Protein AF-A0A5C5X589-F1 (afdb_monomer)

pLDDT: mean 82.68, std 15.34, range [38.03, 96.94]

Secondary structure (DSSP, 8-state):
--HHHHHHHHHHHHHHHHHHHHHHHHHHHHSPPPPPP-TTTSS-HHHHHHHHHHTT--S-HHHHHHHTT--HHHHHH-HHHHHHHHHHHHHHHHTS-------TT--GGG-

Structur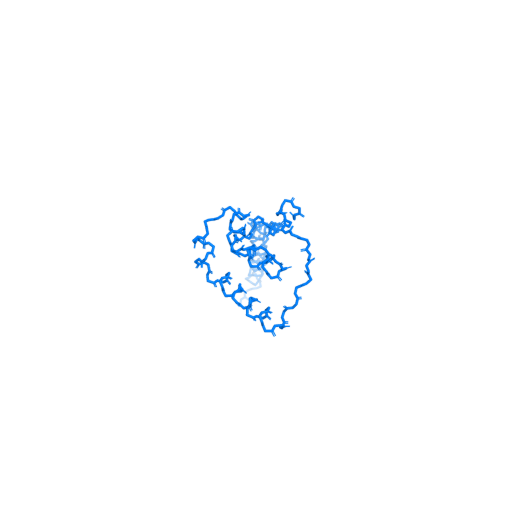e (mmCIF, N/CA/C/O backbone):
data_AF-A0A5C5X589-F1
#
_entry.id   AF-A0A5C5X589-F1
#
loop_
_atom_site.group_PDB
_atom_site.id
_atom_site.type_symbol
_atom_site.label_atom_id
_atom_site.label_alt_id
_atom_site.label_comp_id
_atom_site.label_asym_id
_atom_site.label_entity_id
_atom_site.label_seq_id
_atom_site.pdbx_PDB_ins_code
_atom_site.Cartn_x
_atom_site.Cartn_y
_atom_site.Cartn_z
_atom_site.occupancy
_atom_site.B_iso_or_equiv
_atom_site.auth_seq_id
_atom_site.auth_comp_id
_atom_site.auth_asym_id
_atom_site.auth_atom_id
_atom_site.pdbx_PDB_model_num
ATOM 1 N N . MET A 1 1 ? -45.805 -2.250 -53.288 1.00 59.19 1 MET A N 1
ATOM 2 C CA . MET A 1 1 ? -46.093 -1.512 -52.035 1.00 59.19 1 MET A CA 1
ATOM 3 C C . MET A 1 1 ? -46.700 -0.176 -52.398 1.00 59.19 1 MET A C 1
ATOM 5 O O . MET A 1 1 ? -46.231 0.415 -53.365 1.00 59.19 1 MET A O 1
ATOM 9 N N . SER A 1 2 ? -47.732 0.272 -51.682 1.00 78.44 2 SER A N 1
ATOM 10 C CA . SER A 1 2 ? -48.317 1.591 -51.933 1.00 78.44 2 SER A CA 1
ATOM 11 C C . SER A 1 2 ? -47.434 2.701 -51.332 1.00 78.44 2 SER A C 1
ATOM 13 O O . SER A 1 2 ? -46.702 2.443 -50.368 1.00 78.44 2 SER A O 1
ATOM 15 N N . PRO A 1 3 ? -47.493 3.931 -51.874 1.00 78.88 3 PRO A N 1
ATOM 16 C CA . PRO A 1 3 ? -46.794 5.093 -51.317 1.00 78.88 3 PRO A CA 1
ATOM 17 C C . PRO A 1 3 ? -47.172 5.369 -49.854 1.00 78.88 3 PRO A C 1
ATOM 19 O O . PRO A 1 3 ? -46.327 5.751 -49.048 1.00 78.88 3 PRO A O 1
ATOM 22 N N . GLU A 1 4 ? -48.426 5.099 -49.487 1.00 79.19 4 GLU A N 1
ATOM 23 C CA . GLU A 1 4 ? -48.924 5.224 -48.114 1.00 79.19 4 GLU A CA 1
ATOM 24 C C . GLU A 1 4 ? -48.232 4.238 -47.166 1.00 79.19 4 GLU A C 1
ATOM 26 O O . GLU A 1 4 ? -47.772 4.635 -46.098 1.00 79.19 4 GLU A O 1
ATOM 31 N N . SER A 1 5 ? -48.049 2.977 -47.581 1.00 79.31 5 SER A N 1
ATOM 32 C CA . SER A 1 5 ? -47.306 1.996 -46.779 1.00 79.31 5 SER A CA 1
ATOM 33 C C . SER A 1 5 ? -45.832 2.378 -46.599 1.00 79.31 5 SER A C 1
ATOM 35 O O . SER A 1 5 ? -45.254 2.089 -45.557 1.00 79.31 5 SER A O 1
ATOM 37 N N . GLN A 1 6 ? -45.210 3.036 -47.584 1.00 78.25 6 GLN A N 1
ATOM 38 C CA . GLN A 1 6 ? -43.831 3.528 -47.454 1.00 78.25 6 GLN A CA 1
ATOM 39 C C . GLN A 1 6 ? -43.731 4.727 -46.499 1.00 78.25 6 GLN A C 1
ATOM 41 O O . GLN A 1 6 ? -42.793 4.798 -45.705 1.00 78.25 6 GLN A O 1
ATOM 46 N N . SER A 1 7 ? -44.709 5.637 -46.531 1.00 86.31 7 SER A N 1
ATOM 47 C CA . SER A 1 7 ? -44.763 6.784 -45.617 1.00 86.31 7 SER A CA 1
ATOM 48 C C . SER A 1 7 ? -44.952 6.350 -44.161 1.00 86.31 7 SER A C 1
ATOM 50 O O . SER A 1 7 ? -44.238 6.834 -43.283 1.00 86.31 7 SER A O 1
ATOM 52 N N . GLU A 1 8 ? -45.844 5.392 -43.899 1.00 89.06 8 GLU A N 1
ATOM 53 C CA . GLU A 1 8 ? -46.066 4.863 -42.548 1.00 89.06 8 GLU A CA 1
ATOM 54 C C . GLU A 1 8 ? -44.827 4.142 -41.997 1.00 89.06 8 GLU A C 1
ATOM 56 O O . GLU A 1 8 ? -44.425 4.385 -40.859 1.00 89.06 8 GLU A O 1
ATOM 61 N N . LEU A 1 9 ? -44.140 3.337 -42.816 1.00 87.56 9 LEU A N 1
ATOM 62 C CA . LEU A 1 9 ? -42.880 2.703 -42.413 1.00 87.56 9 LEU A CA 1
ATOM 63 C C . LEU A 1 9 ? -41.781 3.728 -42.109 1.00 87.56 9 LEU A C 1
ATOM 65 O O . LEU A 1 9 ? -41.026 3.552 -41.152 1.00 87.56 9 LEU A O 1
ATOM 69 N N . SER A 1 10 ? -41.715 4.821 -42.874 1.00 88.12 10 SER A N 1
ATOM 70 C CA . SER A 1 10 ? -40.758 5.899 -42.616 1.00 88.12 10 SER A CA 1
ATOM 71 C C . SER A 1 10 ? -41.021 6.588 -41.275 1.00 88.12 10 SER A C 1
ATOM 73 O O . SER A 1 10 ? -40.074 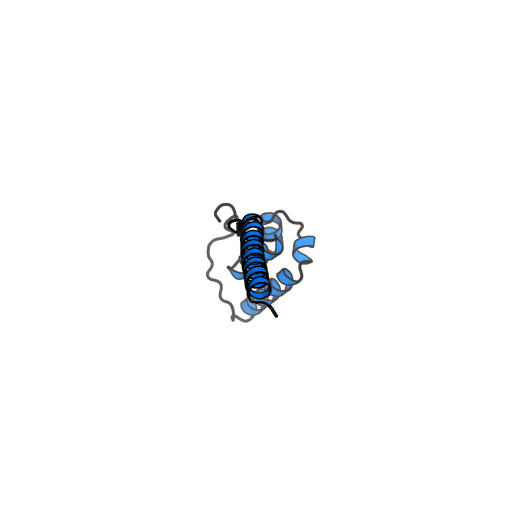6.850 -40.534 1.00 88.12 10 SER A O 1
ATOM 75 N N . LYS A 1 11 ? -42.289 6.844 -40.928 1.00 91.25 11 LYS A N 1
ATOM 76 C CA . LYS A 1 11 ? -42.662 7.426 -39.627 1.00 91.25 11 LYS A CA 1
ATOM 77 C C . LYS A 1 11 ? -42.342 6.481 -38.470 1.00 91.25 11 LYS A C 1
ATOM 79 O O . LYS A 1 11 ? -41.852 6.920 -37.432 1.00 91.25 11 LYS A O 1
ATOM 84 N N . ILE A 1 12 ? -42.600 5.183 -38.642 1.00 92.25 12 ILE A N 1
ATOM 85 C CA . ILE A 1 12 ? -42.274 4.162 -37.637 1.00 92.25 12 ILE A CA 1
ATOM 86 C C . ILE A 1 12 ? -40.763 4.122 -37.396 1.00 92.25 12 ILE A C 1
ATOM 88 O O . ILE A 1 12 ? -40.333 4.142 -36.245 1.00 92.25 12 ILE A O 1
ATOM 92 N N . SER A 1 13 ? -39.961 4.126 -38.463 1.00 91.19 13 S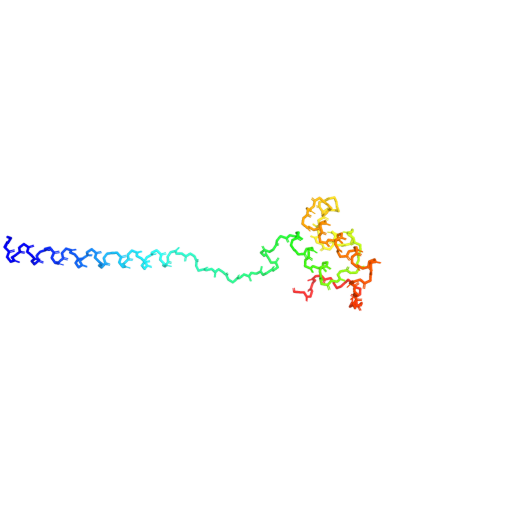ER A N 1
ATOM 93 C CA . SER A 1 13 ? -38.500 4.155 -38.352 1.00 91.19 13 SER A CA 1
ATOM 94 C C . SER A 1 13 ? -38.012 5.391 -37.600 1.00 91.19 13 SER A C 1
ATOM 96 O O . SER A 1 13 ? -37.168 5.275 -36.716 1.00 91.19 13 SER A O 1
ATOM 98 N N . GLU A 1 14 ? -38.556 6.566 -37.915 1.00 92.81 14 GLU A N 1
ATOM 99 C CA . GLU A 1 14 ? -38.169 7.813 -37.255 1.00 92.81 14 GLU A CA 1
ATOM 100 C C . GLU A 1 14 ? -38.525 7.805 -35.760 1.00 92.81 14 GLU A C 1
ATOM 102 O O . GLU A 1 14 ? -37.717 8.198 -34.916 1.00 92.81 14 GLU A O 1
ATOM 107 N N . ASN A 1 15 ? -39.709 7.298 -35.412 1.00 93.75 15 ASN A N 1
ATOM 108 C CA . ASN A 1 15 ? -40.138 7.175 -34.022 1.00 93.75 15 ASN A CA 1
ATOM 109 C C . ASN A 1 15 ? -39.272 6.188 -33.230 1.00 93.75 15 ASN A C 1
ATOM 111 O O . ASN A 1 15 ? -38.944 6.461 -32.076 1.00 93.75 15 ASN A O 1
ATOM 115 N N . LEU A 1 16 ? -38.865 5.073 -33.844 1.00 93.94 16 LEU A N 1
ATOM 116 C CA . LEU A 1 16 ? -37.952 4.119 -33.216 1.00 93.94 16 LEU A CA 1
ATOM 117 C C . LEU A 1 16 ? -36.577 4.743 -32.968 1.00 93.94 16 LEU A C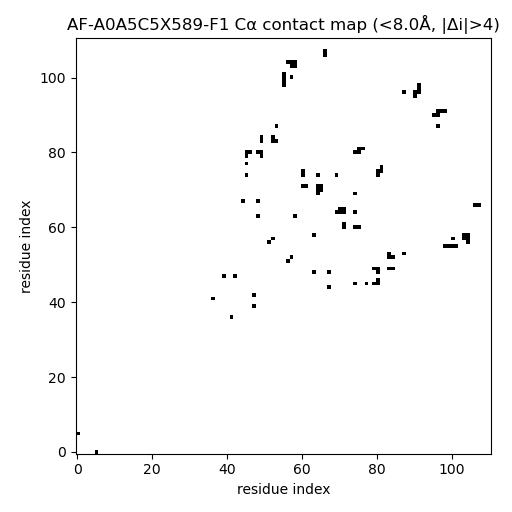 1
ATOM 119 O O . LEU A 1 16 ? -36.062 4.620 -31.862 1.00 93.94 16 LEU A O 1
ATOM 123 N N . SER A 1 17 ? -36.024 5.483 -33.935 1.00 93.00 17 SER A N 1
ATOM 124 C CA . SER A 1 17 ? -34.753 6.194 -33.744 1.00 93.00 17 SER A CA 1
ATOM 125 C C . SER A 1 17 ? -34.822 7.201 -32.595 1.00 93.00 17 SER A C 1
ATOM 127 O O . SER A 1 17 ? -33.928 7.237 -31.753 1.00 93.00 17 SER A O 1
ATOM 129 N N . ARG A 1 18 ? -35.910 7.979 -32.508 1.00 93.44 18 ARG A N 1
ATOM 130 C CA . ARG A 1 18 ? -36.117 8.934 -31.405 1.00 93.44 18 ARG A CA 1
ATOM 131 C C . ARG A 1 18 ? -36.211 8.235 -30.049 1.00 93.44 18 ARG A C 1
ATOM 133 O O . ARG A 1 18 ? -35.663 8.739 -29.071 1.00 93.44 18 ARG A O 1
ATOM 140 N N . LEU A 1 19 ? -36.884 7.085 -29.988 1.00 94.31 19 LEU A N 1
ATOM 141 C CA . LEU A 1 19 ? -36.991 6.298 -28.763 1.00 94.31 19 LEU A CA 1
ATOM 142 C C . LEU A 1 19 ? -35.627 5.752 -28.330 1.00 94.31 19 LEU A C 1
ATOM 144 O O . LEU A 1 19 ? -35.289 5.859 -27.155 1.00 94.31 19 LEU A O 1
ATOM 148 N N . THR A 1 20 ? -34.831 5.223 -29.262 1.00 93.31 20 THR A N 1
ATOM 149 C CA . THR A 1 20 ? -33.476 4.737 -28.971 1.00 93.31 20 THR A CA 1
ATOM 150 C C . THR A 1 20 ? -32.613 5.842 -28.371 1.00 93.31 20 THR A C 1
ATOM 152 O O . THR A 1 20 ? -32.072 5.656 -27.284 1.00 93.31 20 THR A O 1
ATOM 155 N N . SER A 1 21 ? -32.573 7.024 -28.993 1.00 90.88 21 SER A N 1
ATOM 156 C CA . SER A 1 21 ? -31.793 8.151 -28.467 1.00 90.88 21 SER A CA 1
ATOM 157 C C . SER A 1 21 ? -32.292 8.634 -27.101 1.00 90.88 21 SER A C 1
ATOM 159 O O . SER A 1 21 ? -31.494 8.987 -26.237 1.00 90.88 21 SER A O 1
ATOM 161 N N . ALA A 1 22 ? -33.607 8.631 -26.863 1.00 89.94 22 ALA A N 1
ATOM 162 C CA . ALA A 1 22 ? -34.158 8.990 -25.557 1.00 89.94 22 ALA A CA 1
ATOM 163 C C . ALA A 1 22 ? -33.766 7.980 -24.464 1.00 89.94 22 ALA A C 1
ATOM 165 O O . ALA A 1 22 ? -33.467 8.376 -23.337 1.00 89.94 22 ALA A O 1
ATOM 166 N N . VAL A 1 23 ? -33.741 6.684 -24.794 1.00 88.69 23 VAL A N 1
ATOM 167 C CA . VAL A 1 23 ? -33.296 5.622 -23.882 1.00 88.69 23 VAL A CA 1
ATOM 168 C C . VAL A 1 23 ? -31.801 5.745 -23.591 1.00 88.69 23 VAL A C 1
ATOM 170 O O . VAL A 1 23 ? -31.416 5.639 -22.431 1.00 88.69 23 VAL A O 1
ATOM 173 N N . GLU A 1 24 ? -30.966 6.030 -24.590 1.00 85.81 24 GLU A N 1
ATOM 174 C CA . GLU A 1 24 ? -29.524 6.252 -24.404 1.00 85.81 24 GLU A CA 1
ATOM 175 C C . GLU A 1 24 ? -29.249 7.423 -23.449 1.00 85.81 24 GLU A C 1
ATOM 177 O O . GLU A 1 24 ? -28.516 7.263 -22.475 1.00 85.81 24 GLU A O 1
ATOM 182 N N . LEU A 1 25 ? -29.928 8.560 -23.637 1.00 85.12 25 LEU A N 1
ATOM 183 C CA . LEU A 1 25 ? -29.813 9.719 -22.741 1.00 85.12 25 LEU A CA 1
ATOM 184 C C . LEU A 1 25 ? -30.310 9.419 -21.315 1.00 85.12 25 LEU A C 1
ATOM 186 O O . LEU A 1 25 ? -29.760 9.917 -20.326 1.00 85.12 25 LEU A O 1
ATOM 190 N N . LEU A 1 26 ? -31.354 8.599 -21.179 1.00 82.69 26 LEU A N 1
ATOM 191 C CA . LEU A 1 26 ? -31.840 8.146 -19.875 1.00 82.69 26 LEU A CA 1
ATOM 192 C C . LEU A 1 26 ? -30.824 7.231 -19.187 1.00 82.69 26 LEU A C 1
ATOM 194 O O . LEU A 1 26 ? -30.576 7.396 -17.996 1.00 82.69 26 LEU A O 1
ATOM 198 N N . VAL A 1 27 ? -30.201 6.311 -19.921 1.00 80.12 27 VAL A N 1
ATOM 199 C CA . VAL A 1 27 ? -29.140 5.449 -19.389 1.00 80.12 27 VAL A CA 1
ATOM 200 C C . VAL A 1 27 ? -27.941 6.291 -18.953 1.00 80.12 27 VAL A C 1
ATOM 202 O O . VAL A 1 27 ? -27.490 6.147 -17.820 1.00 80.12 27 VAL A O 1
ATOM 205 N N . GLU A 1 28 ? -27.478 7.229 -19.782 1.00 73.56 28 GLU A N 1
ATOM 206 C CA . GLU A 1 28 ? -26.361 8.122 -19.447 1.0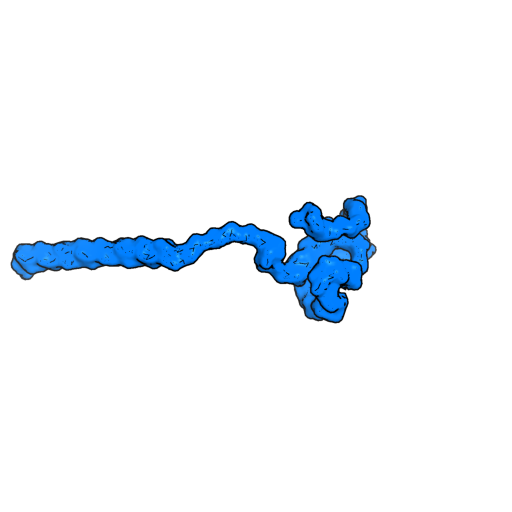0 73.56 28 GLU A CA 1
ATOM 207 C C . GLU A 1 28 ? -26.644 9.004 -18.224 1.00 73.56 28 GLU A C 1
ATOM 209 O O . GLU A 1 28 ? -25.759 9.217 -17.395 1.00 73.56 28 GLU A O 1
ATOM 214 N N . SER A 1 29 ? -27.880 9.483 -18.066 1.00 71.94 29 SER A N 1
ATOM 215 C CA . SER A 1 29 ? -28.280 10.295 -16.906 1.00 71.94 29 SER A CA 1
ATOM 216 C C . SER A 1 29 ? -28.464 9.493 -15.612 1.00 71.94 29 SER A C 1
ATOM 218 O O . SER A 1 29 ? -28.399 10.082 -14.532 1.00 71.94 29 SER A O 1
ATOM 220 N N . HIS A 1 30 ? -28.651 8.170 -15.702 1.00 68.56 30 HIS A N 1
ATOM 221 C CA . HIS A 1 30 ? -28.749 7.265 -14.550 1.00 68.56 30 HIS A CA 1
ATOM 222 C C . HIS A 1 30 ? -27.426 6.575 -14.199 1.00 68.56 30 HIS A C 1
ATOM 224 O O . HIS A 1 30 ? -27.337 5.942 -13.143 1.00 68.56 30 HIS A O 1
ATOM 230 N N . LEU A 1 31 ? -26.386 6.705 -15.029 1.00 67.56 31 LEU A N 1
ATOM 231 C CA . LEU A 1 31 ? -25.050 6.290 -14.628 1.00 67.56 31 LEU A CA 1
ATOM 232 C C . LEU A 1 31 ? -24.568 7.236 -13.519 1.00 67.56 31 LEU A C 1
ATOM 234 O O . LEU A 1 31 ? -24.534 8.455 -13.721 1.00 67.56 31 LEU A O 1
ATOM 238 N N . PRO A 1 32 ? -24.205 6.717 -12.332 1.00 64.94 32 PRO A N 1
ATOM 239 C CA . PRO A 1 32 ? -23.660 7.563 -11.287 1.00 64.94 32 PRO A CA 1
ATOM 240 C C . PRO A 1 32 ? -22.418 8.250 -11.850 1.00 64.94 32 PRO A C 1
ATOM 242 O O . PRO A 1 32 ? -21.484 7.582 -12.300 1.00 64.94 32 PRO A O 1
ATOM 245 N N . LYS A 1 33 ? -22.416 9.590 -11.849 1.00 68.44 33 LYS A N 1
ATOM 246 C CA . LYS A 1 33 ? -21.230 10.360 -12.234 1.00 68.44 33 LYS A CA 1
ATOM 247 C C . LYS A 1 33 ? -20.050 9.816 -11.428 1.00 68.44 33 LYS A C 1
ATOM 249 O O . LYS A 1 33 ? -20.191 9.706 -10.204 1.00 68.44 33 LYS A O 1
ATOM 254 N N . PRO A 1 34 ? -18.921 9.457 -12.067 1.00 64.25 34 PRO A N 1
ATOM 255 C CA . PRO A 1 34 ? -17.774 8.955 -11.336 1.00 64.25 34 PRO A CA 1
ATOM 256 C C . PRO A 1 34 ? -17.397 10.005 -10.298 1.00 64.25 34 PRO A C 1
ATOM 258 O O . PRO A 1 34 ? -17.147 11.167 -10.628 1.00 64.25 34 PRO A O 1
ATOM 261 N N . ARG A 1 35 ? -17.448 9.611 -9.024 1.00 69.31 35 ARG A N 1
ATOM 262 C CA . ARG A 1 35 ? -17.004 10.486 -7.947 1.00 69.31 35 ARG A CA 1
ATOM 263 C C . ARG A 1 35 ? -15.517 10.793 -8.158 1.00 69.31 35 ARG A C 1
ATOM 265 O O . ARG A 1 35 ? -14.799 9.915 -8.646 1.00 69.31 35 ARG A O 1
ATOM 272 N N . PRO A 1 36 ? -15.037 11.994 -7.800 1.00 74.75 36 PRO A N 1
ATOM 273 C CA . PRO A 1 36 ? -13.603 12.237 -7.716 1.00 74.75 36 PRO A CA 1
ATOM 274 C C . PRO A 1 36 ? -12.950 11.140 -6.865 1.00 74.75 36 PRO A C 1
ATOM 276 O O . PRO A 1 36 ? -13.460 10.827 -5.790 1.00 74.75 36 PRO A O 1
ATOM 279 N N . ILE A 1 37 ? -11.877 10.532 -7.377 1.00 67.56 37 ILE A N 1
ATOM 280 C CA . ILE A 1 37 ? -11.130 9.494 -6.657 1.00 67.56 37 ILE A CA 1
ATOM 281 C C . ILE A 1 37 ? -10.461 10.158 -5.456 1.00 67.56 37 ILE A C 1
ATOM 283 O O . ILE A 1 37 ? -9.653 11.074 -5.626 1.00 67.56 37 ILE A O 1
ATOM 287 N N . ASP A 1 38 ? -10.783 9.689 -4.257 1.00 71.25 38 ASP A N 1
ATOM 288 C CA . ASP A 1 38 ? -10.047 10.038 -3.049 1.00 71.25 38 ASP A CA 1
ATOM 289 C C . ASP A 1 38 ? -8.904 9.032 -2.917 1.00 71.25 38 ASP A C 1
ATOM 291 O O . ASP A 1 38 ? -9.088 7.927 -2.420 1.00 71.25 38 ASP A O 1
ATOM 295 N N . LEU A 1 39 ? -7.713 9.392 -3.400 1.00 64.00 39 LEU A N 1
ATOM 296 C CA . LEU A 1 39 ? -6.568 8.477 -3.477 1.00 64.00 39 LEU A CA 1
ATOM 297 C C . LEU A 1 39 ? -6.184 7.844 -2.132 1.00 64.00 39 LEU A C 1
ATOM 299 O O . LEU A 1 39 ? -5.594 6.771 -2.132 1.00 64.00 39 LEU A O 1
ATOM 303 N N . LEU A 1 40 ? -6.476 8.477 -0.994 1.00 66.75 40 LEU A N 1
ATOM 304 C CA . LEU A 1 40 ? -6.163 7.901 0.317 1.00 66.75 40 LEU A CA 1
ATOM 305 C C . LEU A 1 40 ? -7.360 7.157 0.915 1.00 66.75 40 LEU A C 1
ATOM 307 O O . LEU A 1 40 ? -7.162 6.149 1.592 1.00 66.75 40 LEU A O 1
ATOM 311 N N . GLY A 1 41 ? -8.585 7.613 0.641 1.00 69.31 41 GLY A N 1
ATOM 312 C CA . GLY A 1 41 ? -9.815 6.935 1.057 1.00 69.31 41 GLY A CA 1
ATOM 313 C C . GLY A 1 41 ? -10.151 5.679 0.243 1.00 69.31 41 GLY A C 1
ATOM 314 O O . GLY A 1 41 ? -10.770 4.756 0.771 1.00 69.31 41 GLY A O 1
ATOM 315 N N . ASP A 1 42 ? -9.724 5.630 -1.020 1.00 80.25 42 ASP A N 1
ATOM 316 C CA . ASP A 1 42 ? -10.050 4.569 -1.980 1.00 80.25 42 ASP A CA 1
ATOM 317 C C . ASP A 1 42 ? -8.988 3.467 -2.056 1.00 80.25 42 ASP A C 1
ATOM 319 O O . ASP A 1 42 ? -9.250 2.398 -2.610 1.00 80.25 42 ASP A O 1
ATOM 323 N N . MET A 1 43 ? -7.798 3.697 -1.496 1.00 86.25 43 MET A N 1
ATOM 324 C CA . MET A 1 43 ? -6.722 2.709 -1.491 1.00 86.25 43 MET A CA 1
ATOM 325 C C . MET A 1 43 ? -6.812 1.771 -0.293 1.00 86.25 43 MET A C 1
ATOM 327 O O . MET A 1 43 ? -7.023 2.164 0.857 1.00 86.25 43 MET A O 1
ATOM 331 N N . SER A 1 44 ? -6.552 0.496 -0.551 1.00 91.50 44 SER A N 1
ATOM 332 C CA . SER A 1 44 ? -6.334 -0.47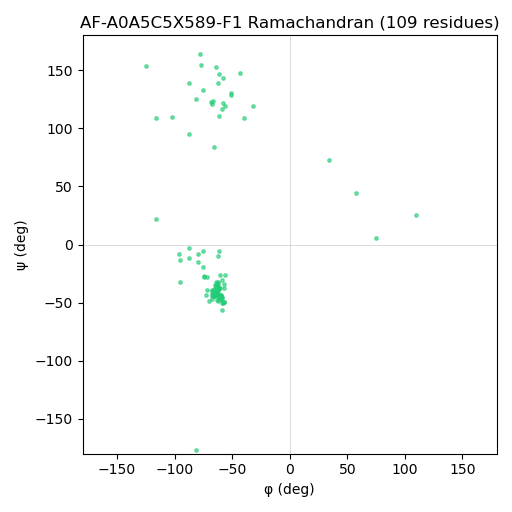8 0.505 1.00 91.50 44 SER A CA 1
ATOM 333 C C . SER A 1 44 ? -5.074 -0.136 1.303 1.00 91.50 44 SER A C 1
ATOM 335 O O . SER A 1 44 ? -4.092 0.423 0.806 1.00 91.50 44 SER A O 1
ATOM 337 N N . LYS A 1 45 ? -5.050 -0.559 2.567 1.00 91.88 45 LYS A N 1
ATOM 338 C CA . LYS A 1 45 ? -3.871 -0.377 3.423 1.00 91.88 45 LYS A CA 1
ATOM 339 C C . LYS A 1 45 ? -2.616 -1.073 2.871 1.00 91.88 45 LYS A C 1
ATOM 341 O O . LYS A 1 45 ? -1.511 -0.618 3.158 1.00 91.88 45 LYS A O 1
ATOM 346 N N . GLU A 1 46 ? -2.770 -2.143 2.080 1.00 94.81 46 GLU A N 1
ATOM 347 C CA . GLU A 1 46 ? -1.650 -2.804 1.392 1.00 94.81 46 GLU A CA 1
ATOM 348 C C . GLU A 1 46 ? -1.051 -1.897 0.310 1.00 94.81 46 GLU A C 1
ATOM 350 O O . GLU A 1 46 ? 0.170 -1.746 0.239 1.00 94.81 46 GLU A O 1
ATOM 355 N N . GLU A 1 47 ? -1.892 -1.242 -0.490 1.00 93.19 47 GLU A N 1
ATOM 356 C CA . GLU A 1 47 ? -1.444 -0.317 -1.533 1.00 93.19 47 GLU A CA 1
ATOM 357 C C . GLU A 1 47 ? -0.747 0.913 -0.940 1.00 93.19 47 GLU A C 1
ATOM 359 O O . GLU A 1 47 ? 0.340 1.285 -1.391 1.00 93.19 47 GLU A O 1
ATOM 364 N N . ILE A 1 48 ? -1.302 1.482 0.135 1.00 92.38 48 ILE A N 1
ATOM 365 C CA . ILE A 1 48 ? -0.666 2.583 0.875 1.00 92.38 48 ILE A CA 1
ATOM 366 C C . ILE A 1 48 ? 0.708 2.139 1.408 1.00 92.38 48 ILE A C 1
ATOM 368 O O . ILE A 1 48 ? 1.699 2.860 1.260 1.00 92.38 48 ILE A O 1
ATOM 372 N N . ALA A 1 49 ? 0.809 0.930 1.974 1.00 93.50 49 ALA A N 1
ATOM 373 C CA . ALA A 1 49 ? 2.076 0.387 2.465 1.00 93.50 49 ALA A CA 1
ATOM 374 C C . ALA A 1 49 ? 3.125 0.252 1.350 1.00 93.50 49 ALA A C 1
ATOM 376 O O . ALA A 1 49 ? 4.287 0.609 1.549 1.00 93.50 49 ALA A O 1
ATOM 377 N N . ILE A 1 50 ? 2.724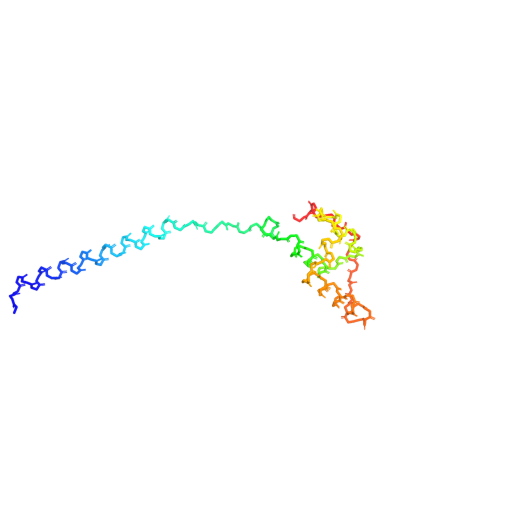 -0.241 0.175 1.00 94.56 50 ILE A N 1
ATOM 378 C CA . ILE A 1 50 ? 3.600 -0.373 -0.997 1.00 94.56 50 ILE A CA 1
ATOM 379 C C . ILE A 1 50 ? 4.138 0.996 -1.424 1.00 94.56 50 ILE A C 1
ATOM 381 O O . ILE A 1 50 ? 5.350 1.137 -1.609 1.00 94.56 50 ILE A O 1
ATOM 385 N N . ILE A 1 51 ? 3.271 2.008 -1.523 1.00 91.75 51 ILE A N 1
ATOM 386 C CA . ILE A 1 51 ? 3.666 3.371 -1.904 1.00 91.75 51 ILE A CA 1
ATOM 387 C C . ILE A 1 51 ? 4.664 3.950 -0.904 1.00 91.75 51 ILE A C 1
ATOM 389 O O . ILE A 1 51 ? 5.696 4.484 -1.314 1.00 91.75 51 ILE A O 1
ATOM 393 N N . LEU A 1 52 ? 4.397 3.829 0.398 1.00 90.19 52 LEU A N 1
ATOM 394 C CA . LEU A 1 52 ? 5.288 4.350 1.437 1.00 90.19 52 LEU A CA 1
ATOM 395 C C . LEU A 1 52 ? 6.678 3.712 1.357 1.00 90.19 52 LEU A C 1
ATOM 397 O O . LEU A 1 52 ? 7.693 4.408 1.435 1.00 90.19 52 LEU A O 1
ATOM 401 N N . VAL A 1 53 ? 6.744 2.394 1.152 1.00 91.50 53 VAL A N 1
ATOM 402 C CA . VAL A 1 53 ? 8.024 1.687 1.022 1.00 91.50 53 VAL A CA 1
ATOM 403 C C . VAL A 1 53 ? 8.763 2.097 -0.246 1.00 91.50 53 VAL A C 1
ATOM 405 O O . VAL A 1 53 ? 9.956 2.391 -0.163 1.00 91.50 53 VAL A O 1
ATOM 408 N N . ALA A 1 54 ? 8.069 2.182 -1.383 1.00 89.94 54 ALA A N 1
ATOM 409 C CA . ALA A 1 54 ? 8.645 2.625 -2.651 1.00 89.94 54 ALA A CA 1
ATOM 410 C C . ALA A 1 54 ? 9.151 4.078 -2.594 1.00 89.94 54 ALA A C 1
ATOM 412 O O . ALA A 1 54 ? 10.197 4.388 -3.158 1.00 89.94 54 ALA A O 1
ATOM 413 N N . ARG A 1 55 ? 8.459 4.956 -1.855 1.00 87.38 55 ARG A N 1
ATOM 414 C CA . ARG A 1 55 ? 8.867 6.353 -1.622 1.00 87.38 55 ARG A CA 1
ATOM 415 C C . ARG A 1 55 ? 10.013 6.519 -0.631 1.00 87.38 55 ARG A C 1
ATOM 417 O O . ARG A 1 55 ? 10.505 7.632 -0.461 1.00 87.38 55 ARG A O 1
ATOM 424 N N . GLY A 1 56 ? 10.460 5.441 0.004 1.00 85.31 56 GLY A N 1
ATOM 425 C CA . GLY A 1 56 ? 11.647 5.481 0.843 1.00 85.31 56 GLY A CA 1
ATOM 426 C C . GLY A 1 56 ? 11.399 5.349 2.343 1.00 85.31 56 GLY A C 1
ATOM 427 O O . GLY A 1 56 ? 12.291 5.724 3.101 1.00 85.31 56 GLY A O 1
ATOM 428 N N . TRP A 1 57 ? 10.299 4.724 2.788 1.00 88.81 57 TRP A N 1
ATOM 429 C CA . TRP A 1 57 ? 10.052 4.375 4.201 1.00 88.81 57 TRP A CA 1
ATOM 430 C C . TRP A 1 57 ? 11.295 3.859 4.954 1.00 88.81 57 TRP A C 1
ATOM 432 O O . TRP A 1 57 ? 11.762 2.741 4.715 1.00 88.81 57 TRP A O 1
ATOM 442 N N . SER A 1 58 ? 11.825 4.656 5.878 1.00 84.75 58 SER A N 1
ATOM 443 C CA . SER A 1 58 ? 13.081 4.370 6.584 1.00 84.75 58 SER A CA 1
ATOM 444 C C . SER A 1 58 ? 12.921 3.519 7.849 1.00 84.75 58 SER A C 1
ATOM 446 O O . SER A 1 58 ? 13.920 3.028 8.372 1.00 84.75 58 SER A O 1
ATOM 448 N N . GLY A 1 59 ? 11.690 3.319 8.325 1.00 87.00 59 GLY A N 1
ATOM 449 C CA . GLY A 1 59 ? 11.401 2.521 9.515 1.00 87.00 59 GLY A CA 1
ATOM 450 C C . GLY A 1 59 ? 11.359 1.009 9.270 1.00 87.00 59 GLY A C 1
ATOM 451 O O . GLY A 1 59 ? 11.552 0.493 8.165 1.00 87.00 59 GLY A O 1
ATOM 452 N N . THR A 1 60 ? 11.039 0.270 10.322 1.00 91.81 60 THR A N 1
ATOM 453 C CA . THR A 1 60 ? 10.812 -1.176 10.301 1.00 91.81 60 THR A CA 1
ATOM 454 C C . THR A 1 60 ? 9.430 -1.525 9.735 1.00 91.81 60 THR A C 1
ATOM 456 O O . THR A 1 60 ? 8.528 -0.689 9.671 1.00 91.81 60 THR A O 1
ATOM 459 N N . LYS A 1 61 ? 9.221 -2.796 9.356 1.00 92.56 61 LYS A N 1
ATOM 460 C CA . LYS A 1 61 ? 7.879 -3.303 8.997 1.00 92.56 61 LYS A CA 1
ATOM 461 C C . LYS A 1 61 ? 6.874 -3.160 10.148 1.00 92.56 61 LYS A C 1
ATOM 463 O O . LYS A 1 61 ? 5.683 -3.033 9.893 1.00 92.56 61 LYS A O 1
ATOM 468 N N . LYS A 1 62 ? 7.345 -3.229 11.399 1.00 94.56 62 LYS A N 1
ATOM 469 C CA . LYS A 1 62 ? 6.496 -3.127 12.591 1.00 94.56 62 LYS A CA 1
ATOM 470 C C . LYS A 1 62 ? 5.970 -1.703 12.763 1.00 94.56 62 LYS A C 1
ATOM 472 O O . LYS A 1 62 ? 4.765 -1.528 12.862 1.00 94.56 62 LYS A O 1
ATOM 477 N N . GLU A 1 63 ? 6.853 -0.712 12.671 1.00 93.81 63 GLU A N 1
ATOM 478 C CA . GLU A 1 63 ? 6.482 0.710 12.717 1.00 93.81 63 GLU A CA 1
ATOM 479 C C . GLU A 1 63 ? 5.533 1.088 11.569 1.00 93.81 63 GLU A C 1
ATOM 481 O O . GLU A 1 63 ? 4.587 1.845 11.762 1.00 93.81 63 GLU A O 1
ATOM 486 N N . LEU A 1 64 ? 5.734 0.519 10.373 1.00 93.75 64 LEU A N 1
ATOM 487 C CA . LEU A 1 64 ? 4.813 0.727 9.254 1.00 93.75 64 LEU A CA 1
ATOM 488 C C . LEU A 1 64 ? 3.419 0.143 9.533 1.00 93.75 64 LEU A C 1
ATOM 490 O O . LEU A 1 64 ? 2.416 0.779 9.224 1.00 93.75 64 LEU A O 1
ATOM 494 N N . ALA A 1 65 ? 3.350 -1.052 10.124 1.00 93.81 65 ALA A N 1
ATOM 495 C CA . ALA A 1 65 ? 2.083 -1.683 10.490 1.00 93.81 65 ALA A CA 1
ATOM 496 C C . ALA A 1 65 ? 1.328 -0.860 11.546 1.00 93.81 65 ALA A C 1
ATOM 498 O O . ALA A 1 65 ? 0.128 -0.629 11.403 1.00 93.81 65 ALA A O 1
ATOM 499 N N . GLU A 1 66 ? 2.048 -0.363 12.555 1.00 93.75 66 GLU A N 1
ATOM 500 C CA . GLU A 1 66 ? 1.512 0.532 13.584 1.00 93.75 66 GLU A CA 1
ATOM 501 C C . GLU A 1 66 ? 0.975 1.834 12.966 1.00 93.75 66 GLU A C 1
ATOM 503 O O . GLU A 1 66 ? -0.164 2.208 13.239 1.00 93.75 66 GLU A O 1
ATOM 508 N N . ASN A 1 67 ? 1.725 2.462 12.053 1.00 90.69 67 ASN A N 1
ATOM 509 C CA . ASN A 1 67 ? 1.293 3.680 11.354 1.00 90.69 67 ASN A CA 1
ATOM 510 C C . ASN A 1 67 ? 0.035 3.492 10.498 1.00 90.69 67 ASN A C 1
ATOM 512 O O . ASN A 1 67 ? -0.749 4.424 10.346 1.00 90.69 67 ASN A O 1
ATOM 516 N N . LEU A 1 68 ? -0.163 2.301 9.934 1.00 90.94 68 LEU A N 1
ATOM 517 C CA . LEU A 1 68 ? -1.342 1.973 9.129 1.00 90.94 68 LEU A CA 1
ATOM 518 C C . LEU A 1 68 ? -2.512 1.450 9.980 1.00 90.94 68 LEU A C 1
ATOM 520 O O . LEU A 1 68 ? -3.589 1.155 9.448 1.00 90.94 68 LEU A O 1
ATOM 524 N N . GLY A 1 69 ? -2.318 1.292 11.294 1.00 92.31 69 GLY A N 1
ATOM 525 C CA . GLY A 1 69 ? -3.302 0.686 12.188 1.00 92.31 69 GLY A CA 1
ATOM 526 C C . GLY A 1 69 ? -3.676 -0.731 11.748 1.00 92.31 69 GLY A C 1
ATOM 527 O O . GLY A 1 69 ? -4.861 -1.057 11.648 1.00 92.31 69 GLY A O 1
ATOM 528 N N . VAL A 1 70 ? -2.683 -1.548 11.384 1.00 93.94 70 VAL A N 1
ATOM 529 C CA . VAL A 1 70 ? -2.860 -2.965 11.028 1.00 93.94 70 VAL A CA 1
ATOM 530 C C . VAL A 1 70 ? -1.972 -3.852 11.885 1.00 93.94 70 VAL A C 1
ATOM 532 O O . VAL A 1 70 ? -0.911 -3.445 12.353 1.00 93.94 70 VAL A O 1
ATOM 535 N N . GLY A 1 71 ? -2.386 -5.105 12.067 1.00 95.81 71 GLY A N 1
ATOM 536 C CA . GLY A 1 71 ? -1.552 -6.095 12.736 1.00 95.81 71 GLY A CA 1
ATOM 537 C C . GLY A 1 71 ? -0.256 -6.344 11.961 1.00 95.81 71 GLY A C 1
ATOM 538 O O . GLY A 1 71 ? -0.263 -6.473 10.737 1.00 95.81 71 GLY A O 1
ATOM 539 N N . TYR A 1 72 ? 0.863 -6.476 12.675 1.00 96.00 72 TYR A N 1
ATOM 540 C CA . TYR A 1 72 ? 2.153 -6.815 12.063 1.00 96.00 72 TYR A CA 1
ATOM 541 C C . TYR A 1 72 ? 2.103 -8.136 11.274 1.00 96.00 72 TYR A C 1
ATOM 543 O O . TYR A 1 72 ? 2.694 -8.246 10.198 1.00 96.00 72 TYR A O 1
ATOM 551 N N . SER A 1 73 ? 1.366 -9.130 11.781 1.00 95.38 73 SER A N 1
ATOM 552 C CA . SER A 1 73 ? 1.118 -10.402 11.090 1.00 95.38 73 SER A CA 1
ATOM 553 C C . SER A 1 73 ? 0.352 -10.206 9.780 1.00 95.38 73 SER A C 1
ATOM 555 O O . SER A 1 73 ? 0.739 -10.788 8.771 1.00 95.38 73 SER A O 1
ATOM 557 N N . THR A 1 74 ? -0.670 -9.345 9.781 1.00 95.19 74 THR A N 1
ATOM 558 C CA . THR A 1 74 ? -1.462 -8.980 8.597 1.00 95.19 74 THR A CA 1
ATOM 559 C C . THR A 1 74 ? -0.603 -8.295 7.539 1.00 95.19 74 THR A C 1
ATOM 561 O O . THR A 1 74 ? -0.592 -8.708 6.387 1.00 95.19 74 THR A O 1
ATOM 564 N N . LEU A 1 75 ? 0.192 -7.294 7.926 1.00 96.00 75 LEU A N 1
ATOM 565 C CA . LEU A 1 75 ? 1.079 -6.608 6.984 1.00 96.00 75 LEU A CA 1
ATOM 566 C C . LEU A 1 75 ? 2.132 -7.558 6.390 1.00 96.00 75 LEU A C 1
ATOM 568 O O . LEU A 1 75 ? 2.528 -7.423 5.236 1.00 96.00 75 LEU A O 1
ATOM 572 N N . ARG A 1 76 ? 2.595 -8.549 7.160 1.00 94.19 76 ARG A N 1
ATOM 573 C CA . ARG A 1 76 ? 3.551 -9.554 6.677 1.00 94.19 76 ARG A CA 1
ATOM 574 C C . ARG A 1 76 ? 2.914 -10.592 5.748 1.00 94.19 76 ARG A C 1
ATOM 576 O O . ARG A 1 76 ? 3.636 -11.146 4.922 1.00 94.19 76 ARG A O 1
ATOM 583 N N . SER A 1 77 ? 1.618 -10.877 5.876 1.00 95.88 77 SER A N 1
ATOM 584 C CA . SER A 1 77 ? 0.938 -11.861 5.025 1.00 95.88 77 SER A CA 1
ATOM 585 C C . SER A 1 77 ? 0.565 -11.314 3.647 1.00 95.88 77 SER A C 1
ATOM 587 O O . SER A 1 77 ? 0.313 -12.104 2.743 1.00 95.88 77 SER A O 1
ATOM 589 N N . TRP A 1 78 ? 0.587 -9.993 3.465 1.00 96.94 78 TRP A N 1
ATOM 590 C CA . TRP A 1 78 ? 0.371 -9.311 2.190 1.00 96.94 78 TRP A CA 1
ATOM 591 C C . TRP A 1 78 ? 1.432 -9.689 1.140 1.00 96.94 78 TRP A C 1
ATOM 593 O O . TRP A 1 78 ? 2.611 -9.326 1.289 1.00 96.94 78 TRP A O 1
ATOM 603 N N . PRO A 1 79 ? 1.059 -10.435 0.077 1.00 95.12 79 PRO A N 1
ATOM 604 C CA . PRO A 1 79 ? 2.021 -10.934 -0.902 1.00 95.12 79 PRO A CA 1
ATOM 605 C C . PRO A 1 79 ? 2.659 -9.816 -1.726 1.00 95.12 79 PRO A C 1
ATOM 607 O O . PRO A 1 79 ? 3.866 -9.858 -1.985 1.00 95.12 79 PRO A O 1
ATOM 610 N N . SER A 1 80 ? 1.878 -8.806 -2.124 1.00 96.06 80 SER A N 1
ATOM 611 C CA . SER A 1 80 ? 2.378 -7.711 -2.960 1.00 96.06 80 SER A CA 1
ATOM 612 C C . SER A 1 80 ? 3.285 -6.795 -2.157 1.00 96.06 80 SER A C 1
ATOM 614 O O . SER A 1 80 ? 4.396 -6.497 -2.604 1.00 96.06 80 SER A O 1
ATOM 616 N N . PHE A 1 81 ? 2.890 -6.463 -0.927 1.00 96.00 81 PHE A N 1
ATOM 617 C CA . PHE A 1 81 ? 3.763 -5.751 0.004 1.00 96.00 81 PHE A CA 1
ATOM 618 C C . PHE A 1 81 ? 5.081 -6.499 0.257 1.00 96.00 81 PHE A C 1
ATOM 620 O O . PHE A 1 81 ? 6.163 -5.917 0.156 1.00 96.00 81 PHE A O 1
ATOM 627 N N . SER A 1 82 ? 5.016 -7.798 0.563 1.00 94.94 82 SER A N 1
ATOM 628 C CA . SER A 1 82 ? 6.208 -8.594 0.872 1.00 94.94 82 SER A CA 1
ATOM 629 C C . SER A 1 82 ? 7.179 -8.671 -0.300 1.00 94.94 82 SER A C 1
ATOM 631 O O . SER A 1 82 ? 8.389 -8.563 -0.089 1.00 94.94 82 SER A O 1
ATOM 633 N N . ARG A 1 83 ? 6.660 -8.801 -1.527 1.00 96.44 83 ARG A N 1
ATOM 634 C CA . ARG A 1 83 ? 7.463 -8.759 -2.753 1.00 96.44 83 ARG A CA 1
ATOM 635 C C . ARG A 1 83 ? 8.210 -7.432 -2.864 1.00 96.44 83 ARG A C 1
ATOM 637 O O . ARG A 1 83 ? 9.436 -7.440 -2.906 1.00 96.44 83 ARG A O 1
ATOM 644 N N . VAL A 1 84 ? 7.487 -6.311 -2.827 1.00 95.38 84 VAL A N 1
ATOM 645 C CA . VAL A 1 84 ? 8.066 -4.964 -2.965 1.00 95.38 84 VAL A CA 1
ATOM 646 C C . VAL A 1 84 ? 9.104 -4.692 -1.880 1.00 95.38 84 VAL A C 1
ATOM 648 O O . VAL A 1 84 ? 10.215 -4.254 -2.178 1.00 95.38 84 VAL A O 1
ATOM 651 N N . TRP A 1 85 ? 8.785 -5.011 -0.624 1.00 94.44 85 TRP A N 1
ATOM 652 C CA . TRP A 1 85 ? 9.716 -4.841 0.486 1.00 94.44 85 TRP A CA 1
ATOM 653 C C . TRP A 1 85 ? 11.025 -5.601 0.261 1.00 94.44 85 TRP A C 1
ATOM 655 O O . TRP A 1 85 ? 12.107 -5.040 0.433 1.00 94.44 85 TRP A O 1
ATOM 665 N N . ASN A 1 86 ? 10.935 -6.882 -0.104 1.00 94.50 86 ASN A N 1
ATOM 666 C CA . ASN A 1 86 ? 12.110 -7.728 -0.285 1.00 94.50 86 ASN A CA 1
ATOM 667 C C . ASN A 1 86 ? 12.942 -7.286 -1.493 1.00 94.50 86 ASN A C 1
ATOM 669 O O . ASN A 1 86 ? 14.170 -7.275 -1.399 1.00 94.50 86 ASN A O 1
ATOM 673 N N . THR A 1 87 ? 12.298 -6.875 -2.590 1.00 94.88 87 THR A N 1
ATOM 674 C CA . THR A 1 87 ? 12.975 -6.300 -3.759 1.00 94.88 87 THR A CA 1
ATOM 675 C C . THR A 1 87 ? 13.762 -5.057 -3.368 1.00 94.88 87 THR A C 1
ATOM 677 O O . THR A 1 87 ? 14.960 -4.987 -3.628 1.00 94.88 87 THR A O 1
ATOM 680 N N . ILE A 1 88 ? 13.133 -4.112 -2.664 1.00 91.56 88 ILE A N 1
ATOM 681 C CA . ILE A 1 88 ? 13.806 -2.868 -2.290 1.00 91.56 88 ILE A CA 1
ATOM 682 C C . ILE A 1 88 ? 14.950 -3.129 -1.303 1.00 91.56 88 ILE A C 1
ATOM 684 O O . ILE A 1 88 ? 16.036 -2.584 -1.471 1.00 91.56 88 ILE A O 1
ATOM 688 N N . LYS A 1 89 ? 14.759 -4.005 -0.308 1.00 90.12 89 LYS A N 1
ATOM 689 C CA . LYS A 1 89 ? 15.838 -4.371 0.627 1.00 90.12 89 LYS A CA 1
ATOM 690 C C . LYS A 1 89 ? 17.001 -5.080 -0.059 1.00 90.12 89 LYS A C 1
ATOM 692 O O . LYS A 1 89 ? 18.148 -4.890 0.337 1.00 90.12 89 LYS A O 1
ATOM 697 N N . SER A 1 90 ? 16.714 -5.884 -1.078 1.00 93.44 90 SER A N 1
ATOM 698 C CA . SER A 1 90 ? 17.754 -6.532 -1.876 1.00 93.44 90 SER A CA 1
ATOM 699 C C . SER A 1 90 ? 18.536 -5.501 -2.685 1.00 93.44 90 SER A C 1
ATOM 701 O O . SER A 1 90 ? 19.760 -5.502 -2.603 1.00 93.44 90 SER A O 1
ATOM 703 N N . GLY A 1 91 ? 17.851 -4.579 -3.368 1.00 91.88 91 GLY A N 1
ATOM 704 C CA . GLY A 1 91 ? 18.496 -3.494 -4.113 1.00 91.88 91 GLY A CA 1
ATOM 705 C C . GLY A 1 91 ? 19.306 -2.546 -3.222 1.00 91.88 91 GLY A C 1
ATOM 706 O O . GLY A 1 91 ? 20.404 -2.152 -3.595 1.00 91.88 91 GLY A O 1
ATOM 707 N N . GLU A 1 92 ? 18.837 -2.240 -2.007 1.00 88.50 92 GLU A N 1
ATOM 708 C CA . GLU A 1 92 ? 19.617 -1.486 -1.008 1.00 88.50 92 GLU A CA 1
ATOM 709 C C . GLU A 1 92 ? 20.907 -2.215 -0.625 1.00 88.50 92 GLU A C 1
ATOM 711 O O . GLU A 1 92 ? 21.975 -1.611 -0.576 1.00 88.50 92 GLU A O 1
ATOM 716 N N . ARG A 1 93 ? 20.819 -3.526 -0.367 1.00 89.69 93 ARG A N 1
ATOM 717 C CA . ARG A 1 93 ? 21.977 -4.348 0.007 1.00 89.69 93 ARG A CA 1
ATOM 718 C C . ARG A 1 93 ? 23.004 -4.445 -1.121 1.00 89.69 93 ARG A C 1
ATOM 720 O O . ARG A 1 93 ? 24.195 -4.513 -0.843 1.00 89.69 93 ARG A O 1
ATOM 727 N N . LEU A 1 94 ? 22.539 -4.479 -2.367 1.00 91.69 94 LEU A N 1
ATOM 728 C CA . LEU A 1 94 ? 23.385 -4.512 -3.560 1.00 91.69 94 LEU A CA 1
ATOM 729 C C . LEU A 1 94 ? 23.927 -3.125 -3.942 1.00 91.69 94 LEU A C 1
ATOM 731 O O . LEU A 1 94 ? 24.768 -3.028 -4.828 1.00 91.69 94 LEU A O 1
ATOM 735 N N . GLY A 1 95 ? 23.466 -2.055 -3.284 1.00 88.50 95 GLY A N 1
ATOM 736 C CA . GLY A 1 95 ? 23.823 -0.677 -3.628 1.00 88.50 95 GLY A CA 1
ATOM 737 C C . GLY A 1 95 ? 23.139 -0.148 -4.895 1.00 88.50 95 GLY A C 1
ATOM 738 O O . GLY A 1 95 ? 23.417 0.971 -5.312 1.00 88.50 95 GLY A O 1
ATOM 739 N N . GLU A 1 96 ? 22.223 -0.917 -5.487 1.00 89.31 96 GLU A N 1
ATOM 740 C CA . GLU A 1 96 ? 21.434 -0.539 -6.669 1.00 89.31 96 GLU A CA 1
ATOM 741 C C . GLU A 1 96 ? 20.374 0.519 -6.334 1.00 89.31 96 GLU A C 1
ATOM 743 O O . GLU A 1 96 ? 19.986 1.320 -7.182 1.00 89.31 96 GLU A O 1
ATOM 748 N N . ILE A 1 97 ? 19.908 0.535 -5.081 1.00 84.88 97 ILE A N 1
ATOM 749 C CA . ILE A 1 97 ? 18.942 1.510 -4.573 1.00 84.88 97 ILE A CA 1
ATOM 750 C C . ILE A 1 97 ? 19.609 2.340 -3.480 1.00 84.88 97 ILE A C 1
ATOM 752 O O . ILE A 1 97 ? 19.818 1.872 -2.360 1.00 84.88 97 ILE A O 1
ATOM 756 N N . VAL A 1 98 ? 19.882 3.608 -3.786 1.00 78.81 98 VAL A N 1
ATOM 757 C CA . VAL A 1 98 ? 20.380 4.591 -2.817 1.00 78.81 98 VAL A CA 1
ATOM 758 C C . VAL A 1 98 ? 19.228 5.493 -2.391 1.00 78.81 98 VAL A C 1
ATOM 760 O O . VAL A 1 98 ? 18.743 6.321 -3.162 1.00 78.81 98 VAL A O 1
ATOM 763 N N . ARG A 1 99 ? 18.776 5.351 -1.143 1.00 71.69 99 ARG A N 1
ATOM 764 C CA . ARG A 1 99 ? 17.752 6.240 -0.585 1.00 71.69 99 ARG A CA 1
ATOM 765 C C . ARG A 1 99 ? 18.390 7.535 -0.101 1.00 71.69 99 ARG A C 1
ATOM 767 O O . ARG A 1 99 ? 19.266 7.508 0.762 1.00 71.69 99 ARG A O 1
ATOM 774 N N . LYS A 1 100 ? 17.903 8.681 -0.582 1.00 62.94 100 LYS A N 1
ATOM 775 C CA . LYS A 1 100 ? 18.123 9.952 0.118 1.00 62.94 100 LYS A CA 1
ATOM 776 C C . LYS A 1 100 ? 17.364 9.865 1.443 1.00 62.94 100 LYS A C 1
ATOM 778 O O . LYS A 1 100 ? 16.173 9.563 1.435 1.00 62.94 100 LYS A O 1
ATOM 783 N N . GLN A 1 101 ? 18.048 10.056 2.570 1.00 55.25 101 GLN A N 1
ATOM 784 C CA . GLN A 1 101 ? 17.398 10.133 3.879 1.00 55.25 101 GLN A CA 1
ATOM 785 C C . GLN A 1 101 ? 16.524 11.392 3.926 1.00 55.25 101 GLN A C 1
ATOM 787 O O . GLN A 1 101 ? 16.946 12.436 4.411 1.00 55.25 101 GLN A O 1
ATOM 792 N N . ASN A 1 102 ? 15.302 11.305 3.408 1.00 49.00 102 ASN A N 1
ATOM 793 C CA . ASN A 1 102 ? 14.260 12.254 3.760 1.00 49.00 102 ASN A CA 1
ATOM 794 C C . ASN A 1 102 ? 13.788 11.874 5.169 1.00 49.00 102 ASN A C 1
ATOM 796 O O . ASN A 1 102 ? 13.660 10.687 5.477 1.00 49.00 102 ASN A O 1
ATOM 800 N N . GLY A 1 103 ? 13.675 12.876 6.041 1.00 44.75 103 GLY A N 1
ATOM 801 C CA . GLY A 1 103 ? 13.644 12.744 7.497 1.00 44.75 103 GLY A CA 1
ATOM 802 C C . GLY A 1 103 ? 12.776 11.608 8.048 1.00 44.75 103 GLY A C 1
ATOM 803 O O . GLY A 1 103 ? 11.755 11.229 7.480 1.00 44.75 103 GLY A O 1
ATOM 804 N N . LYS A 1 104 ? 13.228 11.060 9.183 1.00 42.34 104 LYS A N 1
ATOM 805 C CA . LYS A 1 104 ? 12.565 10.024 9.988 1.00 4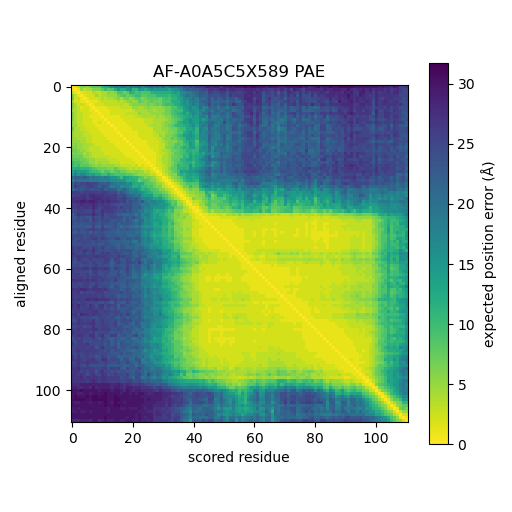2.34 104 LYS A CA 1
ATOM 806 C C . LYS A 1 104 ? 11.035 10.135 9.926 1.00 42.34 104 LYS A C 1
ATOM 808 O O . LYS A 1 104 ? 10.495 11.141 10.367 1.00 42.34 104 LYS A O 1
ATOM 813 N N . GLY A 1 105 ? 10.385 9.078 9.432 1.00 49.91 105 GLY A N 1
ATOM 814 C CA . GLY A 1 105 ? 8.961 8.782 9.615 1.00 49.91 105 GLY A CA 1
ATOM 815 C C . GLY A 1 105 ? 8.037 9.996 9.687 1.00 49.91 105 GLY A C 1
ATOM 816 O O . GLY A 1 105 ? 7.513 10.291 10.760 1.00 49.91 105 GLY A O 1
ATOM 817 N N . GLN A 1 106 ? 7.800 10.675 8.563 1.00 44.56 106 GLN A N 1
ATOM 818 C CA . GLN A 1 106 ? 6.645 11.567 8.476 1.00 44.56 106 GLN A CA 1
ATOM 819 C C . GLN A 1 106 ? 5.383 10.73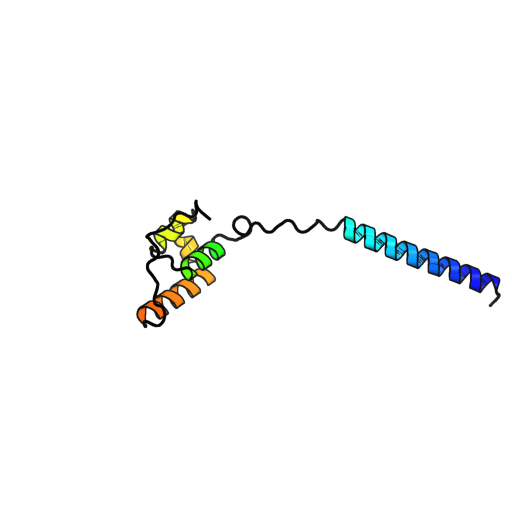4 8.725 1.00 44.56 106 GLN A C 1
ATOM 821 O O . GLN A 1 106 ? 5.099 9.772 8.006 1.00 44.56 106 GLN A O 1
ATOM 826 N N . LYS A 1 107 ? 4.672 11.059 9.810 1.00 47.12 107 LYS A N 1
ATOM 827 C CA . LYS A 1 107 ? 3.338 10.524 10.083 1.00 47.12 107 LYS A CA 1
ATOM 828 C C . LYS A 1 107 ? 2.444 10.884 8.896 1.00 47.12 107 LYS A C 1
ATOM 830 O O . LYS A 1 107 ? 2.548 11.980 8.363 1.00 47.12 107 LYS A O 1
ATOM 835 N N . ILE A 1 108 ? 1.542 9.978 8.525 1.00 52.03 108 ILE A N 1
ATOM 836 C CA . ILE A 1 108 ? 0.621 10.120 7.378 1.00 52.03 108 ILE A CA 1
ATOM 837 C C . ILE A 1 108 ? -0.324 11.338 7.530 1.00 52.03 108 ILE A C 1
ATOM 839 O O . ILE A 1 108 ? -1.028 11.687 6.599 1.00 52.03 108 ILE A O 1
ATOM 843 N N . HIS A 1 109 ? -0.305 12.030 8.675 1.00 41.22 109 HIS A N 1
ATOM 844 C CA . HIS A 1 109 ? -1.135 13.201 8.959 1.00 41.22 109 HIS A CA 1
ATOM 845 C C . HIS A 1 109 ? -0.905 14.426 8.054 1.00 41.22 109 HIS A C 1
ATOM 847 O O . HIS A 1 109 ? -1.725 15.335 8.114 1.00 41.22 109 HIS A O 1
ATOM 853 N N . ASP A 1 110 ? 0.146 14.431 7.228 1.00 38.03 110 ASP A N 1
ATOM 854 C CA . ASP A 1 110 ? 0.472 15.533 6.310 1.00 38.03 110 ASP A CA 1
ATOM 855 C C . ASP A 1 110 ? 0.398 15.130 4.816 1.00 38.03 110 ASP A C 1
ATOM 857 O O . ASP A 1 110 ? 1.046 15.762 3.976 1.00 38.03 110 ASP A O 1
ATOM 861 N N . LEU A 1 111 ? -0.342 14.064 4.473 1.00 41.69 111 LEU A N 1
ATOM 862 C CA . LEU A 1 111 ? -0.686 13.706 3.086 1.00 41.69 111 LEU A CA 1
ATOM 863 C C . LEU A 1 111 ? -2.153 14.006 2.775 1.00 41.69 111 LEU A C 1
ATOM 865 O O . LEU A 1 111 ? -3.011 13.629 3.602 1.00 41.69 111 LEU A O 1
#

Radius of gyration: 28.49 Å; Cα contacts (8 Å, |Δi|>4): 57; chains: 1; bounding box: 73×27×66 Å

Nearest PDB structures (foldseek):
  1trr-assembly1_A  TM=3.575E-01  e=3.078E-01  Escherichia coli
  4za6-assembly2_B  TM=4.784E-01  e=9.905E-01  Rhodococcus erythropolis
  4gfk-assembly1_A  TM=5.067E-01  e=2.344E+00  Vibrio cholerae O1 biovar El Tor str. N16961
  6kon-assembly1_F  TM=4.321E-01  e=2.492E+00  Mycobacterium tuberculosis H37Rv

Foldseek 3Di:
DDPVVVVVVVVVVVVVVVVVVVVVVVVVVPPPDPDPDPVVVNDDLLVVLLVCVVLPQPDDLCVSCVLSVHDSVVNCVDPVNVVSNVVQVVCVVVVVDDDDCPDHDDRPPVD

Solvent-accessible surface area (backbone atoms only — not comparable to full-atom values): 6822 Å² total; per-residue (Å²): 134,56,71,65,61,54,52,53,51,52,53,51,52,52,52,50,53,54,48,52,54,52,49,52,54,50,52,62,71,66,49,77,73,82,70,83,83,47,77,76,80,73,46,52,74,60,57,53,50,41,52,45,50,75,76,56,59,81,71,53,73,56,58,52,15,58,75,69,73,44,54,53,69,58,57,63,66,35,65,68,40,46,50,55,52,51,52,51,55,48,30,40,75,71,62,77,44,79,76,78,86,69,71,84,76,75,64,75,88,83,113

Sequence (111 aa):
MSPESQSELSKISENLSRLTSAVELLVESHLPKPRPIDLLGDMSKEEIAIILVARGWSGTKKELAENLGVGYSTLRSWPSFSRVWNTIKSGERLGEIVRKQNGKGQKIHDL

Organism: NCBI:txid1938619

Mean predicted aligned error: 13.5 Å